Protein AF-A0A1Y4TT24-F1 (afdb_monomer)

Secondary structure (DSSP, 8-state):
-----------------------S-------GGG---SBTTS---EEE-TT-EETTEE--S-EEP-TT-S---B--SSSEEEEEEEE-SSTTSEEEEEEE-

Foldseek 3Di:
DDDDDDDDDDDPPPPDPCPVPPPDPCPDPDDVVQFDDFFPPAPQDWPDAFQPDDVPDGDHHTHGDRPPDDDGGGDDGHAFDFPDWDADPDDPHTDTDTDHD

pLDDT: mean 83.13, std 19.49, range [40.97, 98.06]

Sequence (101 aa):
MRRFLTTMLLAATCAGASAQTQTANRGQRLNPDDYIFPVQQASRLFSANFGELRPGHFHAGVDIKTDGEEGHPLVAVADGYVSRMTVSAGGYGRALYLTLR

Radius of gyration: 27.43 Å; Cα contacts (8 Å, |Δi|>4): 104; chains: 1; bounding box: 63×59×72 Å

Structure (mmCIF, N/CA/C/O backbone):
data_AF-A0A1Y4TT24-F1
#
_entry.id   AF-A0A1Y4TT24-F1
#
loop_
_atom_site.group_PDB
_atom_site.id
_atom_site.type_symbol
_atom_site.label_atom_id
_atom_site.label_alt_id
_atom_site.label_comp_id
_atom_site.label_asym_id
_atom_site.label_entity_id
_atom_site.label_seq_id
_atom_site.pdbx_PDB_ins_code
_atom_site.Cartn_x
_atom_site.Cartn_y
_atom_site.Cartn_z
_atom_site.occupancy
_atom_site.B_iso_or_equiv
_atom_site.auth_seq_id
_atom_site.auth_comp_id
_atom_site.auth_asym_id
_atom_site.auth_atom_id
_atom_site.pdbx_PDB_model_num
ATOM 1 N N . MET A 1 1 ? 39.295 -46.834 -54.278 1.00 40.97 1 MET A N 1
ATOM 2 C CA . MET A 1 1 ? 40.762 -46.654 -54.165 1.00 40.97 1 MET A CA 1
ATOM 3 C C . MET A 1 1 ? 41.019 -45.317 -53.464 1.00 40.97 1 MET A C 1
ATOM 5 O O . MET A 1 1 ? 41.001 -44.284 -54.106 1.00 40.97 1 MET A O 1
ATOM 9 N N . ARG A 1 2 ? 40.873 -45.252 -52.133 1.00 45.94 2 ARG A N 1
ATOM 10 C CA . ARG A 1 2 ? 41.972 -45.164 -51.143 1.00 45.94 2 ARG A CA 1
ATOM 11 C C . ARG A 1 2 ? 43.111 -44.230 -51.567 1.00 45.94 2 ARG A C 1
ATOM 13 O O . ARG A 1 2 ? 44.047 -44.701 -52.202 1.00 45.94 2 ARG A O 1
ATOM 20 N N . ARG A 1 3 ? 43.065 -42.962 -51.143 1.00 48.25 3 ARG A N 1
ATOM 21 C CA . ARG A 1 3 ? 44.241 -42.085 -51.051 1.00 48.25 3 ARG A CA 1
ATOM 22 C C . ARG A 1 3 ? 44.121 -41.131 -49.849 1.00 48.25 3 ARG A C 1
ATOM 24 O O . ARG A 1 3 ? 43.306 -40.225 -49.886 1.00 48.25 3 ARG A O 1
ATOM 31 N N . PHE A 1 4 ? 44.915 -41.440 -48.813 1.00 51.25 4 PHE A N 1
ATOM 32 C CA . PHE A 1 4 ? 45.636 -40.543 -47.883 1.00 51.25 4 PHE A CA 1
ATOM 33 C C . PHE A 1 4 ? 44.839 -39.365 -47.279 1.00 51.25 4 PHE A C 1
ATOM 35 O O . PHE A 1 4 ? 44.572 -38.391 -47.962 1.00 51.25 4 PHE A O 1
ATOM 42 N N . LEU A 1 5 ? 44.325 -39.418 -46.044 1.00 50.66 5 LEU A N 1
ATOM 43 C CA . LEU A 1 5 ? 45.030 -39.341 -44.748 1.00 50.66 5 LEU A CA 1
ATOM 44 C C . LEU A 1 5 ? 46.087 -38.223 -44.664 1.00 50.66 5 LEU A C 1
ATOM 46 O O . LEU A 1 5 ? 47.269 -38.511 -44.826 1.00 50.66 5 LEU A O 1
ATOM 50 N N . THR A 1 6 ? 45.669 -37.005 -44.292 1.00 50.16 6 THR A N 1
ATOM 51 C CA . THR A 1 6 ? 46.555 -36.033 -43.623 1.00 50.16 6 THR A CA 1
ATOM 52 C C . THR A 1 6 ? 45.762 -35.034 -42.759 1.00 50.16 6 THR A C 1
ATOM 54 O O . THR A 1 6 ? 45.028 -34.194 -43.265 1.00 50.16 6 THR A O 1
ATOM 57 N N . THR A 1 7 ? 45.957 -35.159 -41.442 1.00 54.06 7 THR A N 1
ATOM 58 C CA . THR A 1 7 ? 46.087 -34.066 -40.454 1.00 54.06 7 THR A CA 1
ATOM 59 C C . THR A 1 7 ? 44.855 -33.240 -40.040 1.00 54.06 7 THR A C 1
ATOM 61 O O . THR A 1 7 ? 44.599 -32.145 -40.522 1.00 54.06 7 THR A O 1
ATOM 64 N N . MET A 1 8 ? 44.160 -33.765 -39.027 1.00 50.16 8 MET A N 1
ATOM 65 C CA . MET A 1 8 ? 43.813 -33.105 -37.754 1.00 50.16 8 MET A CA 1
ATOM 66 C C . MET A 1 8 ? 44.178 -31.606 -37.617 1.00 50.16 8 MET A C 1
ATOM 68 O O . MET A 1 8 ? 45.341 -31.274 -37.401 1.00 50.16 8 MET A O 1
ATOM 72 N N . LEU A 1 9 ? 43.171 -30.722 -37.567 1.00 50.69 9 LEU A N 1
ATOM 73 C CA . LEU A 1 9 ? 43.249 -29.515 -36.741 1.00 50.69 9 LEU A CA 1
ATOM 74 C C . LEU A 1 9 ? 41.939 -29.296 -35.978 1.00 50.69 9 LEU A C 1
ATOM 76 O O . LEU A 1 9 ? 40.836 -29.322 -36.517 1.00 50.69 9 LEU A O 1
ATOM 80 N N . LEU A 1 10 ? 42.138 -29.160 -34.678 1.00 53.94 10 LEU A N 1
ATOM 81 C CA . LEU A 1 10 ? 41.191 -29.072 -33.589 1.00 53.94 10 LEU A CA 1
ATOM 82 C C . LEU A 1 10 ? 40.473 -27.712 -33.619 1.00 53.94 10 LEU A C 1
ATOM 84 O O . LEU A 1 10 ? 41.123 -26.676 -33.524 1.00 53.94 10 LEU A O 1
ATOM 88 N N . ALA A 1 11 ? 39.145 -27.708 -33.666 1.00 51.22 11 ALA A N 1
ATOM 89 C CA . ALA A 1 11 ? 38.344 -26.586 -33.182 1.00 51.22 11 ALA A CA 1
ATO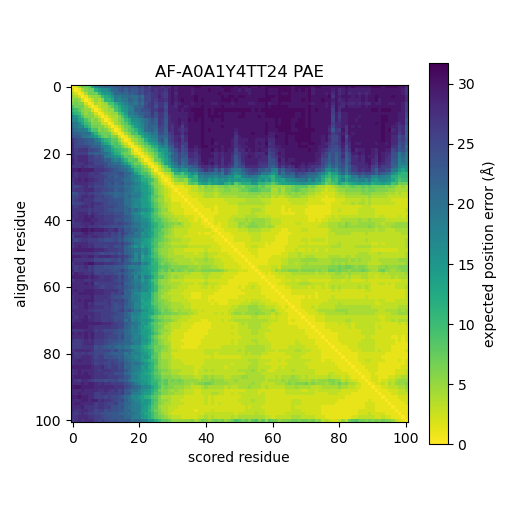M 90 C C . ALA A 1 11 ? 37.103 -27.147 -32.489 1.00 51.22 11 ALA A C 1
ATOM 92 O O . ALA A 1 11 ? 35.976 -27.034 -32.964 1.00 51.22 11 ALA A O 1
ATOM 93 N N . ALA A 1 12 ? 37.331 -27.794 -31.345 1.00 54.56 12 ALA A N 1
ATOM 94 C CA . ALA A 1 12 ? 36.301 -27.881 -30.329 1.00 54.56 12 ALA A CA 1
ATOM 95 C C . ALA A 1 12 ? 36.026 -26.446 -29.861 1.00 54.56 12 ALA A C 1
ATOM 97 O O . ALA A 1 12 ? 36.670 -25.945 -28.944 1.00 54.56 12 ALA A O 1
ATOM 98 N N . THR A 1 13 ? 35.090 -25.754 -30.510 1.00 56.53 13 THR A N 1
ATOM 99 C CA . THR A 1 13 ? 34.468 -24.563 -29.931 1.00 56.53 13 THR A CA 1
ATOM 100 C C . THR A 1 13 ? 33.502 -25.027 -28.847 1.00 56.53 13 THR A C 1
ATOM 102 O O . THR A 1 13 ? 32.287 -24.913 -28.965 1.00 56.53 13 THR A O 1
ATOM 105 N N . CYS A 1 14 ? 34.056 -25.566 -27.765 1.00 52.78 14 CYS A N 1
ATOM 106 C CA . CYS A 1 14 ? 33.451 -25.491 -26.448 1.00 52.78 14 CYS A CA 1
ATOM 107 C C . CYS A 1 14 ? 33.685 -24.066 -25.918 1.00 52.78 14 CYS A C 1
ATOM 109 O O . CYS A 1 14 ? 34.445 -23.840 -24.984 1.00 52.78 14 CYS A O 1
ATOM 111 N N . ALA A 1 15 ? 33.043 -23.086 -26.560 1.00 52.78 15 ALA A N 1
ATOM 112 C CA . ALA A 1 15 ? 32.844 -21.763 -25.986 1.00 52.78 15 ALA A CA 1
ATOM 113 C C . ALA A 1 15 ? 31.498 -21.818 -25.264 1.00 52.78 15 ALA A C 1
ATOM 115 O O . ALA A 1 15 ? 30.457 -22.042 -25.880 1.00 52.78 15 ALA A O 1
ATOM 116 N N . GLY A 1 16 ? 31.574 -21.765 -23.937 1.00 50.50 16 GLY A N 1
ATOM 117 C CA . GLY A 1 16 ? 30.519 -22.168 -23.028 1.00 50.50 16 GLY A CA 1
ATOM 118 C C . GLY A 1 16 ? 29.168 -21.529 -23.322 1.00 50.50 16 GLY A C 1
ATOM 119 O O . GLY A 1 16 ? 29.043 -20.312 -23.433 1.00 50.50 16 GLY A O 1
ATOM 120 N N . ALA A 1 17 ? 28.129 -22.361 -23.284 1.00 55.03 17 ALA A N 1
ATOM 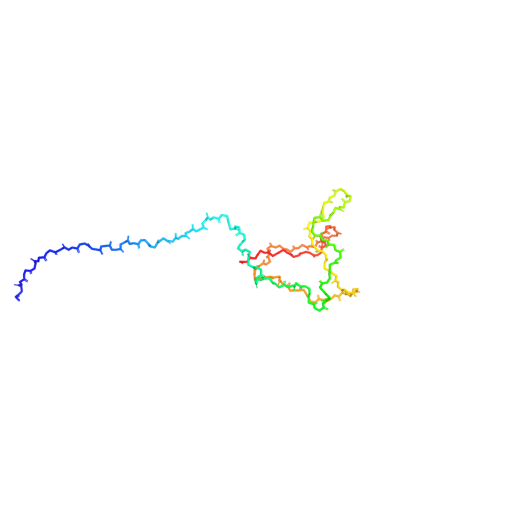121 C CA . ALA A 1 17 ? 26.895 -21.919 -22.668 1.00 55.03 17 ALA A CA 1
ATOM 122 C C . ALA A 1 17 ? 27.250 -21.557 -21.219 1.00 55.03 17 ALA A C 1
ATOM 124 O O . ALA A 1 17 ? 27.223 -22.402 -20.325 1.00 55.03 17 ALA A O 1
ATOM 125 N N . SER A 1 18 ? 27.631 -20.303 -20.980 1.00 54.69 18 SER A N 1
ATOM 126 C CA . SER A 1 18 ? 27.448 -19.710 -19.669 1.00 54.69 18 SER A CA 1
ATOM 127 C C . SER A 1 18 ? 25.939 -19.662 -19.468 1.00 54.69 18 SER A C 1
ATOM 129 O O . SER A 1 18 ? 25.286 -18.663 -19.767 1.00 54.69 18 SER A O 1
ATOM 131 N N . ALA A 1 19 ? 25.368 -20.779 -19.011 1.00 55.03 19 ALA A N 1
ATOM 132 C CA . ALA A 1 19 ? 24.158 -20.746 -18.221 1.00 55.03 19 ALA A CA 1
ATOM 133 C C . ALA A 1 19 ? 24.518 -19.865 -17.030 1.00 55.03 19 ALA A C 1
ATOM 135 O O . ALA A 1 19 ? 25.119 -20.303 -16.049 1.00 55.03 19 ALA A O 1
ATOM 136 N N . GLN A 1 20 ? 24.277 -18.571 -17.198 1.00 53.38 20 GLN A N 1
ATOM 13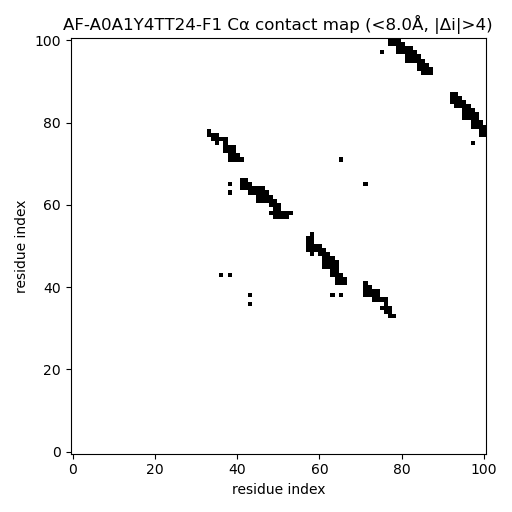7 C CA . GLN A 1 20 ? 24.444 -17.583 -16.164 1.00 53.38 20 GLN A CA 1
ATOM 138 C C . GLN A 1 20 ? 23.275 -17.835 -15.222 1.00 53.38 20 GLN A C 1
ATOM 140 O O . GLN A 1 20 ? 22.230 -17.195 -15.294 1.00 53.38 20 GLN A O 1
ATOM 145 N N . THR A 1 21 ? 23.428 -18.857 -14.382 1.00 47.12 21 THR A N 1
ATOM 146 C CA . THR A 1 21 ? 22.606 -19.053 -13.203 1.00 47.12 21 THR A CA 1
ATOM 147 C C . THR A 1 21 ? 22.891 -17.846 -12.324 1.00 47.12 21 THR A C 1
ATOM 149 O O . THR A 1 21 ? 23.798 -17.854 -11.495 1.00 47.12 21 THR A O 1
ATOM 152 N N . GLN A 1 22 ? 22.159 -16.757 -12.563 1.00 58.00 22 GLN A N 1
ATOM 153 C CA . GLN A 1 22 ? 22.059 -15.639 -11.641 1.00 58.00 22 GLN A CA 1
ATOM 154 C C . GLN A 1 22 ? 21.296 -16.135 -10.410 1.00 58.00 22 GLN A C 1
ATOM 156 O O . GLN A 1 22 ? 20.135 -15.808 -10.188 1.00 58.00 22 GLN A O 1
ATOM 161 N N . THR A 1 23 ? 21.982 -16.919 -9.580 1.00 53.78 23 THR A N 1
ATOM 162 C CA . THR A 1 23 ? 21.735 -16.951 -8.140 1.00 53.78 23 THR A CA 1
ATOM 163 C C . THR A 1 23 ? 22.395 -15.701 -7.567 1.00 53.78 23 THR A C 1
ATOM 165 O O . THR A 1 23 ? 23.418 -15.749 -6.894 1.00 53.78 23 THR A O 1
ATOM 168 N N . ALA A 1 24 ? 21.841 -14.549 -7.921 1.00 49.69 24 ALA A N 1
ATOM 169 C CA . ALA A 1 24 ? 22.067 -13.307 -7.215 1.00 49.69 24 ALA A CA 1
ATOM 170 C C . ALA A 1 24 ? 20.753 -13.010 -6.504 1.00 49.69 24 ALA A C 1
ATOM 172 O O . ALA A 1 24 ? 19.691 -13.216 -7.093 1.00 49.69 24 ALA A O 1
ATOM 173 N N . ASN A 1 25 ? 20.813 -12.556 -5.252 1.00 54.12 25 ASN A N 1
ATOM 174 C CA . ASN A 1 25 ? 19.706 -11.845 -4.616 1.00 54.12 25 ASN A CA 1
ATOM 175 C C . ASN A 1 25 ? 19.020 -10.977 -5.679 1.00 54.12 25 ASN A C 1
ATOM 177 O O . ASN A 1 25 ? 19.624 -10.005 -6.136 1.00 54.12 25 ASN A O 1
ATOM 181 N N . ARG A 1 26 ? 17.819 -11.363 -6.133 1.00 57.81 26 ARG A N 1
ATOM 182 C CA . ARG A 1 26 ? 17.062 -10.591 -7.122 1.00 57.81 26 ARG A CA 1
ATOM 183 C C . ARG A 1 26 ? 16.597 -9.315 -6.429 1.00 57.81 26 ARG A C 1
ATOM 185 O O . ARG A 1 26 ? 15.464 -9.237 -5.965 1.00 57.81 26 ARG A O 1
ATOM 192 N N . GLY A 1 27 ? 17.480 -8.323 -6.318 1.00 56.06 27 GLY A N 1
ATOM 193 C CA . GLY A 1 27 ? 17.043 -6.945 -6.159 1.00 56.06 27 GLY A CA 1
ATOM 194 C C . GLY A 1 27 ? 16.044 -6.673 -7.277 1.00 56.06 27 GLY A C 1
ATOM 195 O O . GLY A 1 27 ? 16.285 -7.079 -8.418 1.00 56.06 27 GLY A O 1
ATOM 196 N N . GLN A 1 28 ? 14.889 -6.095 -6.943 1.00 62.41 28 GLN A N 1
ATOM 197 C CA . GLN A 1 28 ? 13.879 -5.809 -7.954 1.00 62.41 28 GLN A CA 1
ATOM 198 C C . GLN A 1 28 ? 14.522 -4.979 -9.067 1.00 62.41 28 GLN A C 1
ATOM 200 O O . GLN A 1 28 ? 15.156 -3.955 -8.808 1.00 62.41 28 GLN A O 1
ATOM 205 N N . ARG A 1 29 ? 14.370 -5.428 -10.313 1.00 68.19 29 ARG A N 1
ATOM 206 C CA . ARG A 1 29 ? 14.675 -4.602 -11.477 1.00 68.19 29 ARG A CA 1
ATOM 207 C C . ARG A 1 29 ? 13.532 -3.598 -11.600 1.00 68.19 29 ARG A C 1
ATOM 209 O O . ARG A 1 29 ? 12.518 -3.890 -12.211 1.00 68.19 29 ARG A O 1
ATOM 216 N N . LEU A 1 30 ? 13.678 -2.458 -10.930 1.00 72.50 30 LEU A N 1
ATOM 217 C CA . LEU A 1 30 ? 12.658 -1.413 -10.882 1.00 72.50 30 LEU A CA 1
ATOM 218 C C . LEU A 1 30 ? 12.706 -0.596 -12.178 1.00 72.50 30 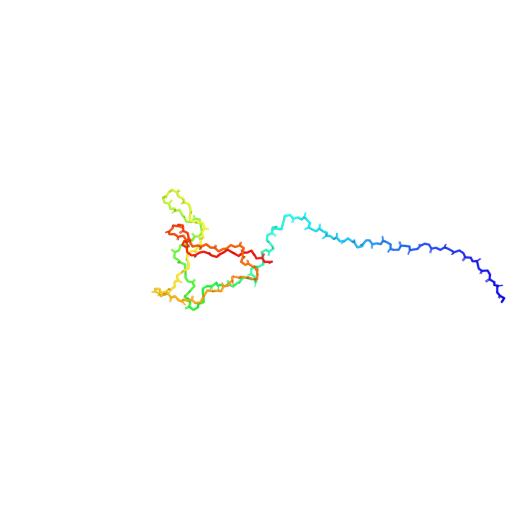LEU A C 1
ATOM 220 O O . LEU A 1 30 ? 13.546 0.292 -12.318 1.00 72.50 30 LEU A O 1
ATOM 224 N N . ASN A 1 31 ? 11.825 -0.906 -13.125 1.00 86.81 31 ASN A N 1
ATOM 225 C CA . ASN A 1 31 ? 11.543 -0.037 -14.262 1.00 86.81 31 ASN A CA 1
ATOM 226 C C . ASN A 1 31 ? 10.216 0.696 -14.004 1.00 86.81 31 ASN A C 1
ATOM 228 O O . ASN A 1 31 ? 9.191 0.026 -13.902 1.00 86.81 31 ASN A O 1
ATOM 232 N N . PRO A 1 32 ? 10.199 2.035 -13.882 1.00 87.75 32 PRO A N 1
ATOM 233 C CA . PRO A 1 32 ? 8.972 2.791 -13.625 1.00 87.75 32 PRO A CA 1
ATOM 234 C C . PRO A 1 32 ? 7.850 2.531 -14.636 1.00 87.75 32 PRO A C 1
ATOM 236 O O . PRO A 1 32 ? 6.684 2.571 -14.253 1.00 87.75 32 PRO A O 1
ATOM 239 N N . ASP A 1 33 ? 8.197 2.218 -15.886 1.00 91.94 33 ASP A N 1
ATOM 240 C CA . ASP A 1 33 ? 7.224 1.951 -16.951 1.00 91.94 33 ASP A CA 1
ATOM 241 C C . ASP A 1 33 ? 6.459 0.632 -16.750 1.00 91.94 33 ASP A C 1
ATOM 243 O O . ASP A 1 33 ? 5.409 0.428 -17.358 1.00 91.94 33 ASP A O 1
ATOM 247 N N . ASP A 1 34 ? 6.947 -0.250 -15.872 1.00 90.88 34 ASP A N 1
ATOM 248 C CA . ASP A 1 34 ? 6.279 -1.511 -15.541 1.00 90.88 34 ASP A CA 1
ATOM 249 C C . ASP A 1 34 ? 5.121 -1.297 -14.543 1.00 90.88 34 ASP A C 1
ATOM 251 O O . ASP A 1 34 ? 4.350 -2.224 -14.285 1.00 90.88 34 ASP A O 1
ATOM 255 N N . TYR A 1 35 ? 4.994 -0.091 -13.966 1.00 93.69 35 TYR A N 1
ATOM 256 C CA . TYR A 1 35 ? 4.039 0.208 -12.904 1.00 93.69 35 TYR A CA 1
ATOM 257 C C . TYR A 1 35 ? 2.861 1.062 -13.374 1.00 93.69 35 TYR A C 1
ATOM 259 O O . TYR A 1 35 ? 3.018 2.118 -13.985 1.00 93.69 35 TYR A O 1
ATOM 267 N N . ILE A 1 36 ? 1.659 0.664 -12.966 1.00 95.31 36 ILE A N 1
ATOM 268 C CA . ILE A 1 36 ? 0.430 1.435 -13.138 1.00 95.31 36 ILE A CA 1
ATOM 269 C C . ILE A 1 36 ? -0.117 1.916 -11.796 1.00 95.31 36 ILE A C 1
ATOM 271 O O . ILE A 1 36 ? 0.134 1.344 -10.734 1.00 95.31 36 ILE A O 1
ATOM 275 N N . PHE A 1 37 ? -0.913 2.982 -11.844 1.00 96.00 37 PHE A N 1
ATOM 276 C CA . PHE A 1 37 ? -1.614 3.468 -10.661 1.00 96.00 37 PHE A CA 1
ATOM 277 C C . PHE A 1 37 ? -2.742 2.493 -10.286 1.00 96.00 37 PHE A C 1
ATOM 279 O O . PHE A 1 37 ? -3.562 2.193 -11.152 1.00 96.00 37 PHE A O 1
ATOM 286 N N . PRO A 1 38 ? -2.808 1.994 -9.039 1.00 96.31 38 PRO A N 1
ATOM 287 C CA . PRO A 1 38 ? -3.638 0.830 -8.723 1.00 96.31 38 PRO A CA 1
ATOM 288 C C . PRO A 1 38 ? -5.119 1.152 -8.504 1.00 96.31 38 PRO A C 1
ATOM 290 O O . PRO A 1 38 ? -5.964 0.310 -8.800 1.00 96.31 38 PRO A O 1
ATOM 293 N N . VAL A 1 39 ? -5.454 2.342 -7.995 1.00 97.31 39 VAL A N 1
ATOM 294 C CA . VAL A 1 39 ? -6.847 2.742 -7.731 1.00 97.31 39 VAL A CA 1
ATOM 295 C C . VAL A 1 39 ? -7.420 3.395 -8.984 1.00 97.31 39 VAL A C 1
ATOM 297 O O . VAL A 1 39 ? -7.048 4.515 -9.335 1.00 97.31 39 VAL A O 1
ATOM 300 N N . GLN A 1 40 ? -8.290 2.677 -9.688 1.00 96.56 40 GLN A N 1
ATOM 301 C CA . GLN A 1 40 ? -8.943 3.183 -10.891 1.00 96.56 40 GLN A CA 1
ATOM 302 C C . GLN A 1 40 ? -10.098 4.109 -10.520 1.00 96.56 40 GLN A C 1
ATOM 304 O O . GLN A 1 40 ? -10.697 3.946 -9.466 1.00 96.56 40 GLN A O 1
ATOM 309 N N . GLN A 1 41 ? -10.429 5.045 -11.414 1.00 95.62 41 GLN A N 1
ATOM 310 C CA . GLN A 1 41 ? -11.604 5.927 -11.298 1.00 95.62 41 GLN A CA 1
ATOM 311 C C . GLN A 1 41 ? -11.599 6.900 -10.101 1.00 95.62 41 GLN A C 1
ATOM 313 O O . GLN A 1 41 ? -12.598 7.570 -9.868 1.00 95.62 41 GLN A O 1
ATOM 318 N N . ALA A 1 42 ? -10.464 7.060 -9.417 1.00 94.56 42 ALA A N 1
ATOM 319 C CA . ALA A 1 42 ? -10.253 8.084 -8.396 1.00 94.56 42 ALA A CA 1
ATOM 320 C C . ALA A 1 42 ? -9.360 9.228 -8.911 1.00 94.56 42 ALA A C 1
ATOM 322 O O . ALA A 1 42 ? -8.603 9.068 -9.872 1.00 94.56 42 ALA A O 1
ATOM 323 N N . SER A 1 43 ? -9.375 10.365 -8.215 1.00 94.62 43 SER A N 1
ATOM 324 C CA . SER A 1 43 ? -8.594 11.579 -8.507 1.00 94.62 43 SER A CA 1
ATOM 325 C C . SER A 1 43 ? -7.070 11.414 -8.451 1.00 94.62 43 SER A C 1
ATOM 327 O O . SER A 1 43 ? -6.336 12.320 -8.850 1.00 94.62 43 SER A O 1
ATOM 329 N N . ARG A 1 44 ? -6.575 10.262 -7.975 1.00 94.88 44 ARG A N 1
ATOM 330 C CA . ARG A 1 44 ? -5.143 9.947 -7.802 1.00 94.88 44 ARG A CA 1
ATOM 331 C C . ARG A 1 44 ? -4.427 10.885 -6.824 1.00 94.88 44 ARG A C 1
ATOM 333 O O . ARG A 1 44 ? -3.218 11.089 -6.921 1.00 94.88 44 ARG A O 1
ATOM 340 N N . LEU A 1 45 ? -5.172 11.449 -5.877 1.00 96.19 45 LEU A N 1
ATOM 341 C CA . LEU A 1 45 ? -4.632 12.263 -4.795 1.00 96.19 45 LEU A CA 1
ATOM 342 C C . LEU A 1 45 ? -4.195 11.392 -3.615 1.00 96.19 45 LEU A C 1
ATOM 344 O O . LEU A 1 45 ? -4.749 10.321 -3.372 1.00 96.19 45 LEU A O 1
ATOM 348 N N . PHE A 1 46 ? -3.234 11.887 -2.840 1.00 96.50 46 PHE A N 1
ATOM 349 C CA . PHE A 1 46 ? -2.749 11.223 -1.631 1.00 96.50 46 PHE A CA 1
ATOM 350 C C . PHE A 1 46 ? -3.322 11.889 -0.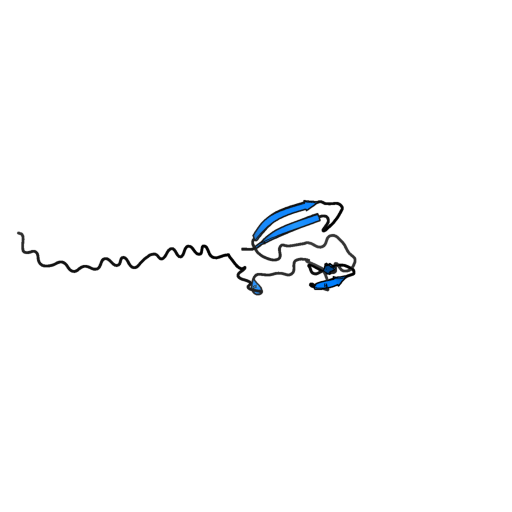377 1.00 96.50 46 PHE A C 1
ATOM 352 O O . PHE A 1 46 ? -3.481 13.111 -0.322 1.00 96.50 46 PHE A O 1
ATOM 359 N N . SER A 1 47 ? -3.653 11.092 0.637 1.00 96.06 47 SER A N 1
ATOM 360 C CA . SER A 1 47 ? -4.023 11.575 1.976 1.00 96.06 47 SER A CA 1
ATOM 361 C C . SER A 1 47 ? -2.896 11.465 2.995 1.00 96.06 47 SER A C 1
ATOM 363 O O . SER A 1 47 ? -2.936 12.198 3.976 1.00 96.06 47 SER A O 1
ATOM 365 N N . ALA A 1 48 ? -1.913 10.591 2.764 1.00 96.94 48 ALA A N 1
ATOM 366 C CA . ALA A 1 48 ? -0.715 10.446 3.589 1.00 96.94 48 ALA A CA 1
ATOM 367 C C . ALA A 1 48 ? 0.452 9.906 2.749 1.00 96.94 48 ALA A C 1
ATOM 369 O O . ALA A 1 48 ? 0.237 9.155 1.790 1.00 96.94 48 ALA A O 1
ATOM 370 N N . ASN A 1 49 ? 1.684 10.267 3.117 1.00 96.50 49 ASN A N 1
ATOM 371 C CA . ASN A 1 49 ? 2.899 9.893 2.379 1.00 96.50 49 ASN A CA 1
ATOM 372 C C . ASN A 1 49 ? 3.716 8.803 3.090 1.00 96.50 49 ASN A C 1
ATOM 374 O O . ASN A 1 49 ? 3.565 8.568 4.292 1.00 96.50 49 ASN A O 1
ATOM 378 N N . PHE A 1 50 ? 4.624 8.168 2.343 1.00 97.00 50 PHE A N 1
ATOM 379 C CA . PHE A 1 50 ? 5.608 7.240 2.902 1.00 97.00 50 PHE A CA 1
ATOM 380 C C . PHE A 1 50 ? 6.580 7.973 3.827 1.00 97.00 50 PHE A C 1
ATOM 382 O O . PHE A 1 50 ? 7.094 9.038 3.485 1.00 97.00 50 PHE A O 1
ATOM 389 N N . GLY A 1 51 ? 6.848 7.387 4.992 1.00 97.12 51 GLY A N 1
ATOM 390 C CA . GLY A 1 51 ? 7.761 7.944 5.988 1.00 97.12 51 GLY A CA 1
ATOM 391 C C . GLY A 1 51 ? 7.181 9.107 6.794 1.00 97.12 51 GLY A C 1
ATOM 392 O O . GLY A 1 51 ? 7.906 9.720 7.573 1.00 97.12 51 GLY A O 1
ATOM 393 N N . GLU A 1 52 ? 5.891 9.412 6.647 1.00 97.69 52 GLU A N 1
ATOM 394 C CA . GLU A 1 52 ? 5.225 10.434 7.453 1.00 97.69 52 GLU A CA 1
ATOM 395 C C . GLU A 1 52 ? 5.320 10.093 8.951 1.00 97.69 52 GLU A C 1
ATOM 397 O O . GLU A 1 52 ? 5.049 8.960 9.365 1.00 97.69 52 GLU A O 1
ATOM 402 N N . LEU A 1 53 ? 5.740 11.066 9.766 1.00 96.88 53 LEU A N 1
ATOM 403 C CA . LEU A 1 53 ? 5.933 10.882 11.2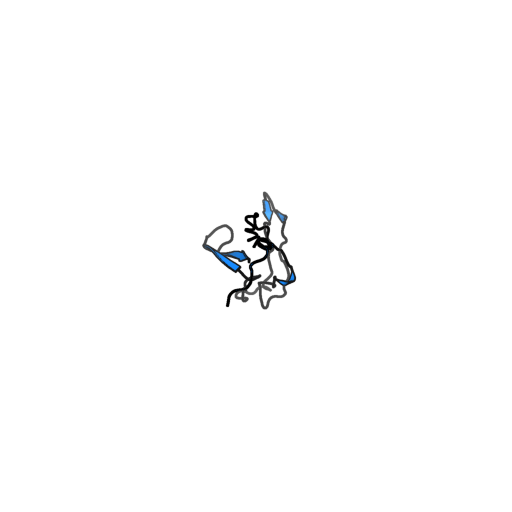03 1.00 96.88 53 LEU A CA 1
ATOM 404 C C . LEU A 1 53 ? 4.584 10.833 11.925 1.00 96.88 53 LEU A C 1
ATOM 406 O O . LEU A 1 53 ? 3.780 11.758 11.826 1.00 96.88 53 LEU A O 1
ATOM 410 N N . ARG A 1 54 ? 4.375 9.785 12.723 1.00 93.88 54 ARG A N 1
ATOM 411 C CA . ARG A 1 54 ? 3.229 9.636 13.624 1.00 93.88 54 ARG A CA 1
ATOM 412 C C . ARG A 1 54 ? 3.726 9.406 15.052 1.00 93.88 54 ARG A C 1
ATOM 414 O O . ARG A 1 54 ? 4.866 8.974 15.248 1.00 93.88 54 ARG A O 1
ATOM 421 N N . PRO A 1 55 ? 2.903 9.667 16.081 1.00 97.31 55 PRO A N 1
ATOM 422 C CA . PRO A 1 55 ? 3.275 9.327 17.447 1.00 97.31 55 PRO A CA 1
ATOM 423 C C . PRO A 1 55 ? 3.680 7.848 17.552 1.00 97.31 55 PRO A C 1
ATOM 425 O O . PRO A 1 55 ? 2.886 6.939 17.303 1.00 97.31 55 PRO A O 1
ATOM 428 N N . GLY A 1 56 ? 4.953 7.616 17.874 1.00 96.00 56 GLY A N 1
ATOM 429 C CA . GLY A 1 56 ? 5.516 6.286 18.099 1.00 96.00 56 GLY A CA 1
ATOM 430 C C . GLY A 1 56 ? 5.869 5.455 16.857 1.00 96.00 56 GLY A C 1
ATOM 431 O O . GLY A 1 56 ? 6.299 4.322 17.047 1.00 96.00 56 GLY A O 1
ATOM 432 N N . HIS A 1 57 ? 5.711 5.951 15.619 1.00 95.75 57 HIS A N 1
ATOM 433 C CA . HIS A 1 57 ? 6.098 5.206 14.405 1.00 95.75 57 HIS A CA 1
ATOM 434 C C . HIS A 1 57 ? 6.148 6.076 13.133 1.00 95.75 57 HIS A C 1
ATOM 436 O O . HIS A 1 57 ? 5.682 7.212 13.112 1.00 95.75 57 HIS A O 1
ATOM 442 N N . PHE A 1 58 ? 6.675 5.509 12.044 1.00 97.12 58 PHE A N 1
ATOM 443 C CA . PHE A 1 58 ? 6.574 6.074 10.696 1.00 97.12 58 PHE A CA 1
ATOM 444 C C . PHE A 1 58 ? 5.482 5.375 9.888 1.00 97.12 58 PHE A C 1
ATOM 446 O O . PHE A 1 58 ? 5.259 4.170 10.035 1.00 97.12 58 PHE A O 1
ATOM 453 N N . HIS A 1 59 ? 4.834 6.115 8.995 1.00 97.38 59 HIS A N 1
ATOM 454 C CA . HIS A 1 59 ? 3.896 5.547 8.041 1.00 97.38 59 HIS A CA 1
ATOM 455 C C . HIS A 1 59 ? 4.635 4.722 6.971 1.00 97.38 59 HIS A C 1
ATOM 457 O O . HIS A 1 59 ? 5.419 5.253 6.187 1.00 97.38 59 HIS A O 1
ATOM 463 N N . ALA A 1 60 ? 4.400 3.409 6.935 1.00 95.88 60 ALA A N 1
ATOM 464 C CA . ALA A 1 60 ? 5.132 2.472 6.076 1.00 95.88 60 ALA A CA 1
ATOM 465 C C . ALA A 1 60 ? 4.578 2.354 4.638 1.00 95.88 60 ALA A C 1
ATOM 467 O O . ALA A 1 60 ? 4.864 1.374 3.952 1.00 95.88 60 ALA A O 1
ATOM 468 N N . GLY A 1 61 ? 3.769 3.312 4.177 1.00 95.12 61 GLY A N 1
ATOM 469 C CA . GLY A 1 61 ? 3.111 3.258 2.872 1.00 95.12 61 GLY A CA 1
ATOM 470 C C . GLY A 1 61 ? 2.597 4.616 2.405 1.00 95.12 61 GLY A C 1
ATOM 471 O O . GLY A 1 61 ? 2.942 5.647 2.971 1.00 95.12 61 GLY A O 1
ATOM 472 N N . VAL A 1 62 ? 1.778 4.608 1.357 1.00 96.81 62 VAL A N 1
ATOM 473 C CA . VAL A 1 62 ? 1.056 5.785 0.861 1.00 96.81 62 VAL A CA 1
ATOM 474 C C . VAL A 1 62 ? -0.438 5.513 0.935 1.00 96.81 62 VAL A C 1
ATOM 476 O O . VAL A 1 62 ? -0.877 4.415 0.593 1.00 96.81 62 VAL A O 1
ATOM 479 N N . ASP A 1 63 ? -1.209 6.521 1.336 1.00 96.56 63 ASP A N 1
ATOM 480 C CA . ASP A 1 63 ? -2.668 6.429 1.365 1.00 96.56 63 ASP A CA 1
ATOM 481 C C . ASP A 1 63 ? -3.229 7.189 0.162 1.00 96.56 63 ASP A C 1
ATOM 483 O O . ASP A 1 63 ? -2.994 8.392 0.013 1.00 96.56 63 ASP A O 1
ATOM 487 N N . ILE A 1 64 ? -3.957 6.487 -0.708 1.00 97.19 64 ILE A N 1
ATOM 488 C CA . ILE A 1 64 ? -4.594 7.051 -1.904 1.00 97.19 64 ILE A CA 1
ATOM 489 C C . ILE A 1 64 ? -6.045 7.402 -1.567 1.00 97.19 64 ILE A C 1
ATOM 491 O O . ILE A 1 64 ? -6.786 6.574 -1.040 1.00 97.19 64 ILE A O 1
ATOM 495 N N . LYS A 1 65 ? -6.456 8.631 -1.886 1.00 96.19 65 LYS A N 1
ATOM 496 C CA . LYS A 1 65 ? -7.836 9.091 -1.717 1.00 96.19 65 LYS A CA 1
ATOM 497 C C . LYS A 1 65 ? -8.757 8.411 -2.728 1.00 96.19 65 LYS A C 1
ATOM 499 O O . LYS A 1 65 ? -8.393 8.220 -3.884 1.00 96.19 65 LYS A O 1
ATOM 504 N N . THR A 1 66 ? -9.977 8.135 -2.286 1.00 96.31 66 THR A N 1
ATOM 505 C CA . THR A 1 66 ? -11.062 7.550 -3.087 1.00 96.31 66 THR A CA 1
ATOM 506 C C . THR A 1 66 ? -12.213 8.537 -3.312 1.00 96.31 66 THR A C 1
ATOM 508 O O . THR A 1 66 ? -13.354 8.140 -3.516 1.00 96.31 66 THR A O 1
ATOM 511 N N . ASP A 1 67 ? -11.927 9.838 -3.203 1.00 95.44 67 ASP A N 1
ATOM 512 C CA . ASP A 1 67 ? -12.888 10.935 -3.400 1.00 95.44 67 ASP A CA 1
ATOM 513 C C . ASP A 1 67 ? -14.139 10.882 -2.504 1.00 95.44 67 ASP A C 1
ATOM 515 O O . ASP A 1 67 ? -15.160 11.490 -2.800 1.00 95.44 67 ASP A O 1
ATOM 519 N N . GLY A 1 68 ? -14.034 10.203 -1.356 1.00 95.62 68 GLY A N 1
ATOM 520 C CA . GLY A 1 68 ? -15.139 10.038 -0.408 1.00 95.62 68 GLY A CA 1
ATOM 521 C C . GLY A 1 68 ? -16.081 8.880 -0.741 1.00 95.62 68 GLY A C 1
ATOM 522 O O . GLY A 1 68 ? -17.092 8.720 -0.063 1.00 95.62 68 GLY A O 1
ATOM 523 N N . GLU A 1 69 ? -15.738 8.063 -1.736 1.00 95.88 69 GLU A N 1
ATOM 524 C CA . GLU A 1 69 ? -16.524 6.913 -2.176 1.00 95.88 69 GLU A CA 1
ATOM 525 C C . GLU A 1 69 ? -15.773 5.594 -1.945 1.00 95.88 69 GLU A C 1
ATOM 527 O O . GLU A 1 69 ? -14.541 5.541 -1.874 1.00 95.88 69 GLU A O 1
ATOM 532 N N . GLU A 1 70 ? -16.527 4.503 -1.830 1.00 96.12 70 GLU A N 1
ATOM 533 C CA . GLU A 1 70 ? -16.010 3.135 -1.765 1.00 96.12 70 GLU A CA 1
ATOM 534 C C . GLU A 1 70 ? -16.287 2.390 -3.079 1.00 96.12 70 GLU A C 1
ATOM 536 O O . GLU A 1 70 ? -17.102 2.812 -3.895 1.00 96.12 70 GLU A O 1
ATOM 541 N N . GLY A 1 71 ? -15.634 1.242 -3.279 1.00 95.94 71 GLY A N 1
ATOM 542 C CA . GLY A 1 71 ? -15.919 0.359 -4.418 1.00 95.94 71 GLY A CA 1
ATOM 543 C C . GLY A 1 71 ? -15.141 0.662 -5.702 1.00 95.94 71 GLY A C 1
ATOM 544 O O . GLY A 1 71 ? -15.361 -0.016 -6.704 1.00 95.94 71 GLY A O 1
ATOM 545 N N . HIS A 1 72 ? -14.197 1.610 -5.668 1.00 97.19 72 HIS A N 1
ATOM 546 C CA . HIS A 1 72 ? -13.259 1.853 -6.770 1.00 97.19 72 HIS A CA 1
ATOM 547 C C . HIS A 1 72 ? -12.531 0.562 -7.183 1.00 97.19 72 HIS A C 1
ATOM 549 O O . HIS A 1 72 ? -12.025 -0.155 -6.307 1.00 97.19 72 HIS A O 1
ATOM 555 N N . PRO A 1 73 ? -12.426 0.246 -8.489 1.00 97.00 73 PRO A N 1
ATOM 556 C CA . PRO A 1 73 ? -11.676 -0.919 -8.934 1.00 97.00 73 PRO A CA 1
ATOM 557 C C . PRO A 1 73 ? -10.197 -0.806 -8.547 1.00 97.00 73 PRO A C 1
ATOM 559 O O . PRO A 1 73 ? -9.529 0.183 -8.855 1.00 97.00 73 PRO A O 1
ATOM 562 N N . LEU A 1 74 ? -9.674 -1.850 -7.905 1.00 96.12 74 LEU A N 1
ATOM 563 C CA . LEU A 1 74 ? -8.266 -1.959 -7.535 1.00 96.12 74 LEU A CA 1
ATOM 564 C C . LEU A 1 74 ? -7.574 -2.978 -8.443 1.00 96.12 74 LEU A C 1
ATOM 566 O O . LEU A 1 74 ? -7.970 -4.143 -8.487 1.00 96.12 74 LEU A O 1
ATOM 570 N N . VAL A 1 75 ? -6.529 -2.545 -9.145 1.00 96.88 75 VAL A N 1
ATOM 571 C CA . VAL A 1 75 ? -5.716 -3.401 -10.022 1.00 96.88 75 VAL A CA 1
ATOM 572 C C . VAL A 1 75 ? -4.301 -3.562 -9.474 1.00 96.88 75 VAL A C 1
ATOM 574 O O . VAL A 1 75 ? -3.814 -2.729 -8.706 1.00 96.88 75 VAL A O 1
ATOM 577 N N . ALA A 1 76 ? -3.632 -4.651 -9.855 1.00 96.75 76 ALA A N 1
ATOM 578 C CA . ALA A 1 76 ? -2.231 -4.860 -9.512 1.00 96.75 76 ALA A CA 1
ATOM 579 C C . ALA A 1 76 ? -1.361 -3.764 -10.141 1.00 96.75 76 ALA A C 1
ATOM 581 O O . ALA A 1 76 ? -1.573 -3.384 -11.289 1.00 96.75 76 ALA A O 1
ATOM 582 N N . VAL A 1 77 ? -0.373 -3.274 -9.389 1.00 95.88 77 VAL A N 1
ATOM 583 C CA . VAL 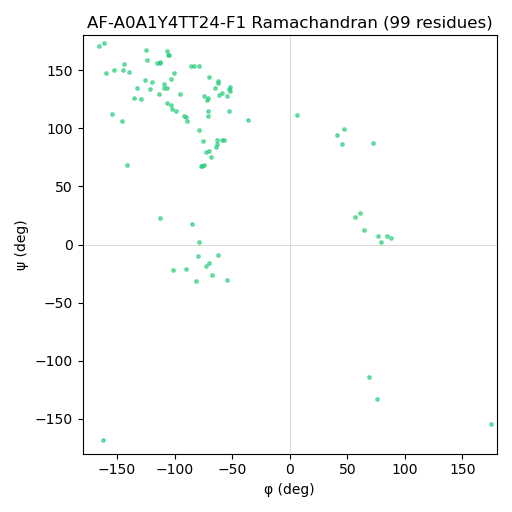A 1 77 ? 0.531 -2.222 -9.877 1.00 95.88 77 VAL A CA 1
ATOM 584 C C . VAL A 1 77 ? 1.442 -2.703 -11.001 1.00 95.88 77 VAL A C 1
ATOM 586 O O . VAL A 1 77 ? 1.874 -1.875 -11.779 1.00 95.88 77 VAL A O 1
ATOM 589 N N . ALA A 1 78 ? 1.740 -4.000 -11.082 1.00 95.56 78 ALA A N 1
ATOM 590 C CA . ALA A 1 78 ? 2.584 -4.613 -12.106 1.00 95.56 78 ALA A CA 1
ATOM 591 C C . ALA A 1 78 ? 2.335 -6.133 -12.153 1.00 95.56 78 ALA A C 1
ATOM 593 O O . ALA A 1 78 ? 1.647 -6.684 -11.282 1.00 95.56 78 ALA A O 1
ATOM 594 N N . ASP A 1 79 ? 2.934 -6.814 -13.132 1.00 93.81 79 ASP A N 1
ATOM 595 C CA . ASP A 1 79 ? 2.887 -8.272 -13.259 1.00 93.81 79 ASP A CA 1
ATOM 596 C C . ASP A 1 79 ? 3.541 -8.982 -12.067 1.00 93.81 79 ASP A C 1
ATOM 598 O O . ASP A 1 79 ? 4.590 -8.591 -11.548 1.00 93.81 79 ASP A O 1
ATOM 602 N N . GLY A 1 80 ? 2.934 -10.085 -11.633 1.00 93.12 80 GLY A N 1
ATOM 603 C CA . GLY A 1 80 ? 3.385 -10.794 -10.444 1.00 93.12 80 GLY A CA 1
ATOM 604 C C . GLY A 1 80 ? 2.489 -11.957 -10.054 1.00 93.12 80 GLY A C 1
ATOM 605 O O . GLY A 1 80 ? 1.798 -12.553 -10.880 1.00 93.12 80 GLY A O 1
ATOM 606 N N . TYR A 1 81 ? 2.516 -12.293 -8.769 1.00 96.06 81 TYR A N 1
ATOM 607 C CA . TYR A 1 81 ? 1.585 -13.238 -8.160 1.00 96.06 81 TYR A CA 1
ATOM 608 C C . TYR A 1 81 ? 1.236 -12.816 -6.732 1.00 96.06 81 TYR A C 1
ATOM 610 O O . TYR A 1 81 ? 2.014 -12.133 -6.063 1.00 96.06 81 TYR A O 1
ATOM 618 N N . VAL A 1 82 ? 0.067 -13.247 -6.254 1.00 97.75 82 VAL A N 1
ATOM 619 C CA . VAL A 1 82 ? -0.337 -13.058 -4.856 1.00 97.75 82 VAL A CA 1
ATOM 620 C C . VAL A 1 82 ? 0.512 -13.969 -3.978 1.00 97.75 82 VAL A C 1
ATOM 622 O O . VAL A 1 82 ? 0.372 -15.189 -4.023 1.00 97.75 82 VAL A O 1
ATOM 625 N N . SER A 1 83 ? 1.397 -13.382 -3.180 1.00 97.88 83 SER A N 1
ATOM 626 C CA . SER A 1 83 ? 2.266 -14.117 -2.259 1.00 97.88 83 SER A CA 1
ATOM 627 C C . SER A 1 83 ? 1.634 -14.310 -0.883 1.00 97.88 83 SER A C 1
ATOM 629 O O . SER A 1 83 ? 2.015 -15.228 -0.158 1.00 97.88 83 SER A O 1
ATOM 631 N N . ARG A 1 84 ? 0.649 -13.476 -0.519 1.00 98.06 84 ARG A N 1
ATOM 632 C CA . ARG A 1 84 ? -0.104 -13.584 0.737 1.00 98.06 84 ARG A CA 1
ATOM 633 C C . ARG A 1 84 ? -1.447 -12.856 0.649 1.00 98.06 84 ARG A C 1
ATOM 635 O O . ARG A 1 84 ? -1.556 -11.810 0.015 1.00 98.06 84 ARG A O 1
ATOM 642 N N . MET A 1 85 ? -2.447 -13.378 1.355 1.00 97.94 85 MET A N 1
ATOM 643 C CA . MET A 1 85 ? -3.744 -12.737 1.580 1.00 97.94 85 MET A CA 1
ATOM 644 C C . MET A 1 85 ? -4.086 -12.827 3.069 1.00 97.94 85 MET A C 1
ATOM 646 O O . MET A 1 85 ? -3.895 -13.880 3.678 1.00 97.94 85 MET A O 1
ATOM 650 N N . THR A 1 86 ? -4.557 -11.736 3.671 1.00 97.75 86 THR A N 1
ATOM 651 C CA . THR A 1 86 ? -4.920 -11.707 5.095 1.00 97.75 86 THR A CA 1
ATOM 652 C C . THR A 1 86 ? -6.188 -10.909 5.341 1.00 97.75 86 THR A C 1
ATOM 654 O O . THR A 1 86 ? -6.432 -9.898 4.683 1.00 97.75 86 THR A O 1
ATOM 657 N N . VAL A 1 87 ? -6.942 -11.325 6.356 1.00 97.88 87 VAL A N 1
ATOM 658 C CA . VAL A 1 87 ? -8.051 -10.561 6.930 1.00 97.88 87 VAL A CA 1
ATOM 659 C C . VAL A 1 87 ? -7.844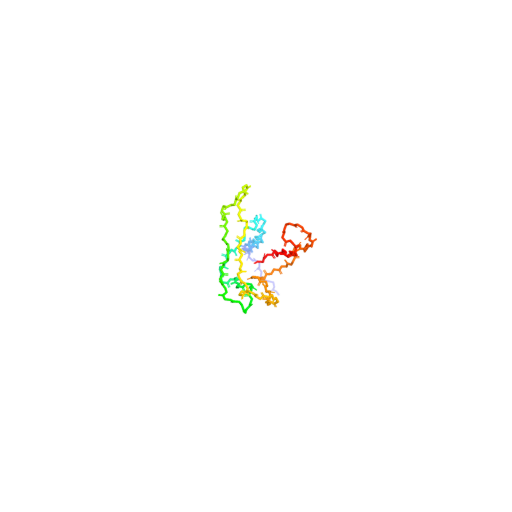 -10.515 8.439 1.00 97.88 87 VAL A C 1
ATOM 661 O O . VAL A 1 87 ? -7.667 -11.555 9.069 1.00 97.88 87 VAL A O 1
ATOM 664 N N . SER A 1 88 ? -7.823 -9.315 9.008 1.00 97.50 88 SER A N 1
ATOM 665 C CA . SER A 1 88 ? -7.630 -9.081 10.442 1.00 97.50 88 SER A CA 1
ATOM 666 C C . SER A 1 88 ? -8.459 -7.880 10.892 1.00 97.50 88 SER A C 1
ATOM 668 O O . SER A 1 88 ? -8.678 -6.958 10.113 1.00 97.50 88 SER A O 1
ATOM 670 N N . ALA A 1 89 ? -8.893 -7.871 12.154 1.00 96.69 89 ALA A N 1
ATOM 671 C CA . ALA A 1 89 ? -9.557 -6.712 12.756 1.00 96.69 89 ALA A CA 1
ATOM 672 C C . ALA A 1 89 ? -8.582 -5.553 13.060 1.00 96.69 89 ALA A C 1
ATOM 674 O O . 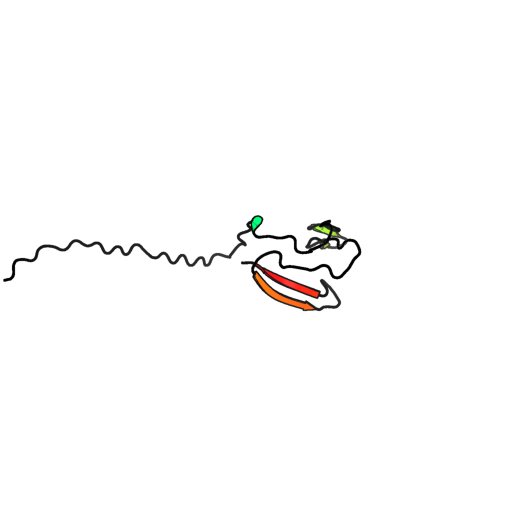ALA A 1 89 ? -9.015 -4.421 13.241 1.00 96.69 89 ALA A O 1
ATOM 675 N N . GLY A 1 90 ? -7.274 -5.830 13.118 1.00 93.25 90 GLY A N 1
ATOM 676 C CA . GLY A 1 90 ? -6.217 -4.835 13.331 1.00 93.25 90 GLY A CA 1
ATOM 677 C C . GLY A 1 90 ? -5.142 -4.862 12.242 1.00 93.25 90 GLY A C 1
ATOM 678 O O . GLY A 1 90 ? -5.055 -5.813 11.460 1.00 93.25 90 GLY A O 1
ATOM 679 N N . GLY A 1 91 ? -4.295 -3.832 12.204 1.00 91.75 91 GLY A N 1
ATOM 680 C CA . GLY A 1 91 ? -3.282 -3.657 11.158 1.00 91.75 91 GLY A CA 1
ATOM 681 C C . GLY A 1 91 ? -3.902 -3.169 9.846 1.00 91.75 91 GLY A C 1
ATOM 682 O O . GLY A 1 91 ? -4.709 -2.248 9.858 1.00 91.75 91 GLY A O 1
ATOM 683 N N . TYR A 1 92 ? -3.546 -3.794 8.720 1.00 94.19 92 TYR A N 1
ATOM 684 C CA . TYR A 1 92 ? -4.008 -3.399 7.378 1.00 94.19 92 TYR A CA 1
ATOM 685 C C . TYR A 1 92 ? -5.436 -3.855 7.018 1.00 94.19 92 TYR A C 1
ATOM 687 O O . TYR A 1 92 ? -5.882 -3.644 5.894 1.00 94.19 92 TYR A O 1
ATOM 695 N N . GLY A 1 93 ? -6.165 -4.515 7.925 1.00 96.62 93 GLY A N 1
ATOM 696 C CA . GLY A 1 93 ? -7.516 -4.997 7.637 1.00 96.62 93 GLY A CA 1
ATOM 697 C C . GLY A 1 93 ? -7.529 -6.137 6.612 1.00 96.62 93 GLY A C 1
ATOM 698 O O . GLY A 1 93 ? -7.030 -7.235 6.878 1.00 96.62 93 GLY A O 1
ATOM 699 N N . ARG A 1 94 ? -8.109 -5.877 5.432 1.00 96.94 94 ARG A N 1
ATOM 700 C CA . ARG A 1 94 ? -8.071 -6.774 4.264 1.00 96.94 94 ARG A CA 1
ATOM 701 C C . ARG A 1 94 ? -6.849 -6.424 3.420 1.00 96.94 94 ARG A C 1
ATOM 703 O O . ARG A 1 94 ? -6.838 -5.384 2.773 1.00 96.94 94 ARG A O 1
ATOM 710 N N . ALA A 1 95 ? -5.849 -7.301 3.399 1.00 97.19 95 ALA A N 1
ATOM 711 C CA . ALA A 1 95 ? -4.595 -7.038 2.699 1.00 97.19 95 ALA A CA 1
ATOM 712 C C . ALA A 1 95 ? -4.234 -8.143 1.702 1.00 97.19 95 ALA A C 1
ATOM 714 O O . ALA A 1 95 ? -4.409 -9.339 1.962 1.00 97.19 95 ALA A O 1
ATOM 715 N N . LEU A 1 96 ? -3.689 -7.706 0.569 1.00 97.19 96 LEU A N 1
ATOM 716 C CA . LEU A 1 96 ? -3.108 -8.532 -0.480 1.00 97.19 96 LEU A CA 1
ATOM 717 C C . LEU A 1 96 ? -1.653 -8.126 -0.679 1.00 97.19 96 LEU A C 1
ATOM 719 O O . LEU A 1 96 ? -1.343 -6.942 -0.785 1.00 97.19 96 LEU A O 1
ATOM 723 N N . TYR A 1 97 ? -0.774 -9.118 -0.753 1.00 97.00 97 TYR A N 1
ATOM 724 C CA . TYR A 1 97 ? 0.649 -8.925 -0.988 1.00 97.00 97 TYR A CA 1
ATOM 725 C C . TYR A 1 97 ? 1.001 -9.523 -2.342 1.00 97.00 97 TYR A C 1
ATOM 727 O O . TYR A 1 97 ? 0.656 -10.674 -2.625 1.00 97.00 97 TYR A O 1
ATOM 735 N N . LEU A 1 98 ? 1.687 -8.736 -3.168 1.00 95.38 98 LEU A N 1
ATOM 736 C CA . LEU A 1 98 ? 2.148 -9.149 -4.485 1.00 95.38 98 LEU A CA 1
ATOM 737 C C . LEU A 1 98 ? 3.665 -9.305 -4.471 1.00 95.38 98 LEU A C 1
ATOM 739 O O . LEU A 1 98 ? 4.381 -8.431 -3.985 1.00 95.38 98 LEU A O 1
ATOM 743 N N . THR A 1 99 ? 4.156 -10.400 -5.040 1.00 94.38 99 THR A N 1
ATOM 744 C CA . THR A 1 99 ? 5.555 -10.505 -5.460 1.00 94.38 99 THR A CA 1
ATOM 745 C C . THR A 1 99 ? 5.606 -10.236 -6.958 1.00 94.38 99 THR A C 1
ATOM 747 O O . THR A 1 99 ? 5.025 -10.986 -7.745 1.00 94.38 99 THR A O 1
ATOM 750 N N . LEU A 1 100 ? 6.258 -9.134 -7.328 1.00 91.44 100 LEU A N 1
ATOM 751 C CA . LEU A 1 100 ? 6.348 -8.647 -8.706 1.00 91.44 100 LEU A CA 1
ATOM 752 C C . LEU A 1 100 ? 7.471 -9.365 -9.476 1.00 91.44 100 LEU A C 1
ATOM 754 O O . LEU A 1 100 ? 8.411 -9.870 -8.851 1.00 91.44 100 LEU A O 1
ATOM 758 N N . ARG A 1 101 ? 7.346 -9.452 -10.805 1.00 84.94 101 ARG A N 1
ATOM 759 C CA . ARG A 1 101 ? 8.290 -10.152 -11.700 1.00 84.94 101 ARG A CA 1
ATOM 760 C C . ARG A 1 101 ? 9.324 -9.236 -12.335 1.00 84.94 101 ARG A C 1
ATOM 762 O O . ARG A 1 101 ? 8.985 -8.072 -12.608 1.00 84.94 101 ARG A O 1
#

Mean predicted aligned error: 12.53 Å

Solvent-accessible surface area (backbone atoms only — not comparable to full-atom values): 7006 Å² total; per-residue (Å²): 134,91,76,81,92,82,80,93,81,90,76,84,77,80,70,71,85,73,75,76,75,74,86,53,87,78,68,79,83,82,54,75,86,62,54,49,82,34,66,41,100,40,86,76,44,71,77,46,52,64,65,40,83,49,96,94,48,62,37,93,46,70,41,73,45,50,86,93,55,83,85,63,55,74,50,75,40,48,66,62,45,80,75,47,75,49,77,44,99,60,88,77,33,76,42,77,39,73,48,73,113